Protein AF-A0A8X7W6S5-F1 (afdb_monomer)

Solvent-accessible surface area (backbone atoms only — not comparable to full-atom values): 7401 Å² total; per-residue (Å²): 131,60,66,70,57,55,51,52,24,64,80,51,64,41,43,76,78,40,69,29,37,73,50,60,40,46,71,66,42,70,30,70,90,62,14,36,78,82,77,59,77,89,57,44,72,48,87,76,80,59,53,75,67,54,53,55,50,46,64,55,48,68,74,62,67,79,35,72,63,44,44,52,52,38,60,79,68,63,66,50,74,62,42,35,36,37,37,31,34,31,34,35,89,93,38,85,45,76,49,82,41,82,48,77,71,94,60,88,60,92,83,71,83,80,81,76,80,78,80,129

Structure (mmCIF, N/CA/C/O backbone):
data_AF-A0A8X7W6S5-F1
#
_entry.id   AF-A0A8X7W6S5-F1
#
loop_
_atom_site.group_PDB
_atom_site.id
_atom_site.type_symbol
_atom_site.label_atom_id
_atom_site.label_alt_id
_atom_site.label_comp_id
_atom_site.label_asym_id
_atom_site.label_entity_id
_atom_site.label_seq_id
_atom_site.pdbx_PDB_ins_code
_atom_site.Cartn_x
_atom_site.Cartn_y
_atom_site.Cartn_z
_atom_site.occupancy
_atom_site.B_iso_or_equiv
_atom_site.auth_seq_id
_atom_site.auth_comp_id
_atom_site.auth_asym_id
_atom_site.auth_atom_id
_atom_site.pdbx_PDB_model_num
ATOM 1 N N . MET A 1 1 ? 12.569 -7.393 1.521 1.00 79.12 1 MET A N 1
ATOM 2 C CA . MET A 1 1 ? 11.284 -7.841 0.936 1.00 79.12 1 MET A CA 1
ATOM 3 C C . MET A 1 1 ? 11.068 -9.311 1.281 1.00 79.12 1 MET A C 1
ATOM 5 O O . MET A 1 1 ? 12.072 -10.010 1.368 1.00 79.12 1 MET A O 1
ATOM 9 N N . PRO A 1 2 ? 9.835 -9.771 1.558 1.00 85.81 2 PRO A N 1
ATOM 10 C CA . PRO A 1 2 ? 9.567 -11.179 1.866 1.00 85.81 2 PRO A CA 1
ATOM 11 C C . PRO A 1 2 ? 9.912 -12.111 0.702 1.00 85.81 2 PRO A C 1
ATOM 13 O O . PRO A 1 2 ? 9.805 -11.710 -0.455 1.00 85.81 2 PRO A O 1
ATOM 16 N N . TYR A 1 3 ? 10.254 -13.363 1.012 1.00 89.62 3 TYR A N 1
ATOM 17 C CA . TYR A 1 3 ? 10.613 -14.365 0.004 1.00 89.62 3 TYR A CA 1
ATOM 18 C C . TYR A 1 3 ? 9.493 -14.613 -1.015 1.00 89.62 3 TYR A C 1
ATOM 20 O O . TYR A 1 3 ? 9.754 -14.629 -2.212 1.00 89.62 3 TYR A O 1
ATOM 28 N N . TRP A 1 4 ? 8.236 -14.717 -0.565 1.00 90.50 4 TRP A N 1
ATOM 29 C CA . TRP A 1 4 ? 7.098 -14.925 -1.467 1.00 90.50 4 TRP A CA 1
ATOM 30 C C . TRP A 1 4 ? 6.954 -13.799 -2.500 1.00 90.50 4 TRP A C 1
ATOM 32 O O . TRP A 1 4 ? 6.572 -14.058 -3.636 1.00 90.50 4 TRP A O 1
ATOM 42 N N . LEU A 1 5 ? 7.280 -12.557 -2.120 1.00 89.31 5 LEU A N 1
ATOM 43 C CA . LEU A 1 5 ? 7.189 -11.408 -3.016 1.00 89.31 5 LEU A CA 1
ATOM 44 C C . LEU A 1 5 ? 8.334 -11.429 -4.031 1.00 89.31 5 LEU A C 1
ATOM 46 O O . LEU A 1 5 ? 8.105 -11.151 -5.202 1.00 89.31 5 LEU A O 1
ATOM 50 N N . ASP A 1 6 ? 9.544 -11.798 -3.601 1.00 91.94 6 ASP A N 1
ATOM 51 C CA . ASP A 1 6 ? 10.674 -12.010 -4.514 1.00 91.94 6 ASP A CA 1
ATOM 52 C C . ASP A 1 6 ? 10.362 -13.111 -5.537 1.00 91.94 6 ASP A C 1
ATOM 54 O O . ASP A 1 6 ? 10.524 -12.898 -6.736 1.00 91.94 6 ASP A O 1
ATOM 58 N N . GLN A 1 7 ? 9.832 -14.248 -5.080 1.00 92.19 7 GLN A N 1
ATOM 59 C CA . GLN A 1 7 ? 9.442 -15.356 -5.950 1.00 92.19 7 GLN A CA 1
ATOM 60 C C . GLN A 1 7 ? 8.344 -14.939 -6.936 1.00 92.19 7 GLN A C 1
ATOM 62 O O . GLN A 1 7 ? 8.502 -15.118 -8.140 1.00 92.19 7 GLN A O 1
ATOM 67 N N . PHE A 1 8 ? 7.281 -14.289 -6.449 1.00 90.00 8 PHE A N 1
ATOM 68 C CA . PHE A 1 8 ? 6.205 -13.788 -7.304 1.00 90.00 8 PHE A CA 1
ATOM 69 C C . PHE A 1 8 ? 6.732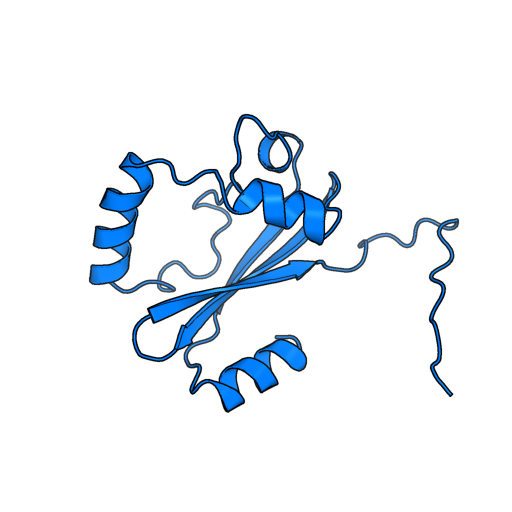 -12.845 -8.389 1.00 90.00 8 PHE A C 1
ATOM 71 O O . PHE A 1 8 ? 6.340 -12.954 -9.550 1.00 90.00 8 PHE A O 1
ATOM 78 N N . MET A 1 9 ? 7.635 -11.926 -8.035 1.00 92.56 9 MET A N 1
ATOM 79 C CA . MET A 1 9 ? 8.247 -11.033 -9.014 1.00 92.56 9 MET A CA 1
ATOM 80 C C . MET A 1 9 ? 9.090 -11.806 -10.028 1.00 92.56 9 MET A C 1
ATOM 82 O O . MET A 1 9 ? 8.968 -11.534 -11.215 1.00 92.56 9 MET A O 1
ATOM 86 N N . ARG A 1 10 ? 9.893 -12.795 -9.623 1.00 93.06 10 ARG A N 1
ATOM 87 C CA . ARG A 1 10 ? 10.666 -13.618 -10.574 1.00 93.06 10 ARG A CA 1
ATOM 88 C C . ARG A 1 10 ? 9.766 -14.327 -11.581 1.00 93.06 10 ARG A C 1
ATOM 90 O O . ARG A 1 10 ? 10.047 -14.281 -12.776 1.00 93.06 10 ARG A O 1
ATOM 97 N N . ASP A 1 11 ? 8.667 -14.897 -11.104 1.00 94.75 11 ASP A N 1
ATOM 98 C CA . ASP A 1 11 ? 7.726 -15.652 -11.935 1.00 94.75 11 ASP A CA 1
ATOM 99 C C . ASP A 1 11 ? 6.916 -14.746 -12.879 1.00 94.75 11 ASP A C 1
ATOM 101 O O . ASP A 1 11 ? 6.454 -15.192 -13.926 1.00 94.75 11 ASP A O 1
ATOM 105 N N . ASN A 1 12 ? 6.781 -13.459 -12.540 1.00 91.06 12 ASN A N 1
ATOM 106 C CA . ASN A 1 12 ? 5.996 -12.478 -13.295 1.00 91.06 12 ASN A CA 1
ATOM 107 C C . ASN A 1 12 ? 6.850 -11.367 -13.930 1.00 91.06 12 ASN A C 1
ATOM 109 O O . ASN A 1 12 ? 6.318 -10.309 -14.263 1.00 91.06 12 ASN A O 1
ATOM 113 N N . ILE A 1 13 ? 8.166 -11.562 -14.091 1.00 93.06 13 ILE A N 1
ATOM 114 C CA . ILE A 1 13 ? 9.082 -10.561 -14.686 1.00 93.06 13 ILE A CA 1
ATOM 115 C C . ILE A 1 13 ? 8.934 -9.187 -13.987 1.00 93.06 13 ILE A C 1
ATOM 117 O O . ILE A 1 13 ? 8.888 -8.119 -14.597 1.00 93.06 13 ILE A O 1
ATOM 121 N N . GLY A 1 14 ? 8.781 -9.234 -12.667 1.00 91.81 14 GLY A N 1
ATOM 122 C CA . GLY A 1 14 ? 8.650 -8.086 -11.790 1.00 91.81 14 GLY A CA 1
ATOM 123 C C . GLY A 1 14 ? 9.985 -7.370 -11.609 1.00 91.81 14 GLY A C 1
ATOM 124 O O . GLY A 1 14 ? 11.020 -8.000 -11.390 1.00 91.81 14 GLY A O 1
ATOM 125 N N . VAL A 1 15 ? 9.963 -6.042 -11.674 1.00 92.69 15 VAL A N 1
ATOM 126 C CA . VAL A 1 15 ? 11.140 -5.176 -11.562 1.00 92.69 15 VAL A CA 1
ATOM 127 C C . VAL A 1 15 ? 10.875 -3.992 -10.634 1.00 92.69 15 VAL A C 1
ATOM 129 O O . VAL A 1 15 ? 9.735 -3.589 -10.405 1.00 92.69 15 VAL A O 1
ATOM 132 N N . GLY A 1 16 ? 11.957 -3.415 -10.110 1.00 90.88 16 GLY A N 1
ATOM 133 C CA . GLY A 1 16 ? 11.914 -2.186 -9.316 1.00 90.88 16 GLY A CA 1
ATOM 134 C C . GLY A 1 16 ? 11.085 -2.260 -8.025 1.00 90.88 16 GLY A C 1
ATOM 135 O O . GLY A 1 16 ? 10.300 -1.339 -7.793 1.00 90.88 16 GLY A O 1
ATOM 136 N N . PRO A 1 17 ? 11.230 -3.299 -7.175 1.00 92.06 17 PRO A N 1
ATOM 137 C CA . PRO A 1 17 ? 10.531 -3.342 -5.898 1.00 92.06 17 PRO A CA 1
ATOM 138 C C . PRO A 1 17 ? 10.943 -2.168 -5.012 1.00 92.06 17 PRO A C 1
ATOM 140 O O . PRO A 1 17 ? 12.124 -1.965 -4.728 1.00 92.06 17 PRO A O 1
ATOM 143 N N . LYS A 1 18 ? 9.955 -1.422 -4.528 1.00 91.94 18 LYS A N 1
ATOM 144 C CA . LYS A 1 18 ? 10.139 -0.285 -3.624 1.00 91.94 18 LYS A CA 1
ATOM 145 C C . LYS A 1 18 ? 9.172 -0.410 -2.458 1.00 91.94 18 LYS A C 1
ATOM 147 O O . LYS A 1 18 ? 7.974 -0.587 -2.665 1.00 91.94 18 LYS A O 1
ATOM 152 N N . MET A 1 19 ? 9.677 -0.319 -1.230 1.00 91.12 19 MET A N 1
ATOM 153 C CA . MET A 1 19 ? 8.814 -0.156 -0.061 1.00 91.12 19 MET A CA 1
ATOM 154 C C . MET A 1 19 ? 8.352 1.295 -0.033 1.00 91.12 19 MET A C 1
ATOM 156 O O . MET A 1 19 ? 9.182 2.200 0.036 1.00 91.12 19 MET A O 1
ATOM 160 N N . ILE A 1 20 ? 7.044 1.513 -0.144 1.00 89.31 20 ILE A N 1
ATOM 161 C CA . ILE A 1 20 ? 6.487 2.860 -0.285 1.00 89.31 20 ILE A CA 1
ATOM 162 C C . ILE A 1 20 ? 5.910 3.382 1.020 1.00 89.31 20 ILE A C 1
ATOM 164 O O . ILE A 1 20 ? 6.053 4.571 1.276 1.00 89.31 20 ILE A O 1
ATOM 168 N N . ILE A 1 21 ? 5.303 2.529 1.851 1.00 89.69 21 ILE A N 1
ATOM 169 C CA . ILE A 1 21 ? 4.754 2.911 3.159 1.00 89.69 21 ILE A CA 1
ATOM 170 C C . ILE A 1 21 ? 4.941 1.769 4.156 1.00 89.69 21 ILE A C 1
ATOM 172 O O . ILE A 1 21 ? 4.667 0.610 3.847 1.00 89.69 21 ILE A O 1
ATOM 176 N N . GLU A 1 22 ? 5.317 2.127 5.379 1.00 90.81 22 GLU A N 1
ATOM 177 C CA . GLU A 1 22 ? 5.096 1.326 6.580 1.00 90.81 22 GLU A CA 1
ATOM 178 C C . GLU A 1 22 ? 4.228 2.152 7.535 1.00 90.81 22 GLU A C 1
ATOM 180 O O . GLU A 1 22 ? 4.565 3.298 7.840 1.00 90.81 22 GLU A O 1
ATOM 185 N N . LYS A 1 23 ? 3.078 1.618 7.958 1.00 88.88 23 LYS A N 1
ATOM 186 C CA . LYS A 1 23 ? 2.175 2.319 8.883 1.00 88.88 23 LYS A CA 1
ATOM 187 C C . LYS A 1 23 ? 1.343 1.354 9.716 1.00 88.88 23 LYS A C 1
ATOM 189 O O . LYS A 1 23 ? 1.076 0.233 9.290 1.00 88.88 23 LYS A O 1
ATOM 194 N N . SER A 1 24 ? 0.856 1.847 10.849 1.00 91.31 24 SER A N 1
ATOM 195 C CA . SER A 1 24 ? -0.232 1.216 11.595 1.00 91.31 24 SER A CA 1
ATOM 196 C C . SER A 1 24 ? -1.580 1.629 11.002 1.00 91.31 24 SER A C 1
ATOM 198 O O . SER A 1 24 ? -1.790 2.807 10.685 1.00 91.31 24 SER A O 1
ATOM 200 N N . LEU A 1 25 ? -2.496 0.676 10.846 1.00 90.94 25 LEU A N 1
ATOM 201 C CA . LEU A 1 25 ? -3.859 0.948 10.402 1.00 90.94 25 LEU A CA 1
ATOM 202 C C . LEU A 1 25 ? -4.620 1.754 11.455 1.00 90.94 25 LEU A C 1
ATOM 204 O O . LEU A 1 25 ? -4.538 1.487 12.655 1.00 90.94 25 LEU A O 1
ATOM 208 N N . THR A 1 26 ? -5.367 2.747 10.984 1.00 91.31 26 THR A N 1
ATOM 209 C CA . THR A 1 26 ? -6.230 3.596 11.814 1.00 91.31 26 THR A CA 1
ATOM 210 C C . THR A 1 26 ? -7.693 3.234 11.600 1.00 91.31 26 THR A C 1
ATOM 212 O O . THR A 1 26 ? -8.054 2.711 10.544 1.00 91.31 26 THR A O 1
ATOM 215 N N . ALA A 1 27 ? -8.569 3.617 12.531 1.00 90.19 27 ALA A N 1
ATOM 216 C CA . ALA A 1 27 ? -10.016 3.459 12.361 1.00 90.19 27 ALA A CA 1
ATOM 217 C C . ALA A 1 27 ? -10.553 4.019 11.024 1.00 90.19 27 ALA A C 1
ATOM 219 O O . ALA A 1 27 ? -11.530 3.512 10.480 1.00 90.19 27 ALA A O 1
ATOM 220 N N . THR A 1 28 ? -9.909 5.045 10.450 1.00 89.56 28 THR A N 1
ATOM 221 C CA . THR A 1 28 ? -10.329 5.611 9.157 1.00 89.56 28 THR A CA 1
ATOM 222 C C . THR A 1 28 ? -10.010 4.720 7.960 1.00 89.56 28 THR A C 1
ATOM 224 O O . THR A 1 28 ? -10.746 4.785 6.974 1.00 89.56 28 THR A O 1
ATOM 227 N N . ASP A 1 29 ? -8.961 3.897 8.058 1.00 87.50 29 ASP A N 1
ATOM 228 C CA . ASP A 1 29 ? -8.561 2.926 7.035 1.00 87.50 29 ASP A CA 1
ATOM 229 C C . ASP A 1 29 ? -9.487 1.700 7.036 1.00 87.50 29 ASP A C 1
ATOM 231 O O . ASP A 1 29 ? -9.678 1.075 6.002 1.00 87.50 29 ASP A O 1
ATOM 235 N N . LEU A 1 30 ? -10.087 1.368 8.181 1.00 88.44 30 LEU A N 1
ATOM 236 C CA . LEU A 1 30 ? -10.987 0.217 8.345 1.00 88.44 30 LEU A CA 1
ATOM 237 C C . LEU A 1 30 ? -12.466 0.585 8.181 1.00 88.44 30 LEU A C 1
ATOM 239 O O . LEU A 1 30 ? -13.339 -0.279 8.176 1.00 88.44 30 LEU A O 1
ATOM 243 N N . ASN A 1 31 ? -12.769 1.878 8.065 1.00 87.69 31 ASN A N 1
ATOM 244 C CA . ASN A 1 31 ? -14.135 2.343 7.907 1.00 87.69 31 ASN A CA 1
ATOM 245 C C . ASN A 1 31 ? -14.658 1.970 6.514 1.00 87.69 31 ASN A C 1
ATOM 247 O O . ASN A 1 31 ? -14.212 2.516 5.500 1.00 87.69 31 ASN A O 1
ATOM 251 N N . THR A 1 32 ? -15.656 1.090 6.478 1.00 82.81 32 THR A N 1
ATOM 252 C CA . THR A 1 32 ? -16.255 0.571 5.242 1.00 82.81 32 THR A CA 1
ATOM 253 C C . THR A 1 32 ? -16.881 1.657 4.368 1.00 82.81 32 THR A C 1
ATOM 255 O O . THR A 1 32 ? -16.874 1.522 3.144 1.00 82.81 32 THR A O 1
ATOM 258 N N . ASN A 1 33 ? -17.341 2.769 4.957 1.00 83.75 33 ASN A N 1
ATOM 259 C CA . ASN A 1 33 ? -17.842 3.925 4.207 1.00 83.75 33 ASN A CA 1
ATOM 260 C C . ASN A 1 33 ? -16.714 4.686 3.496 1.00 83.75 33 ASN A C 1
ATOM 262 O O . ASN A 1 33 ? -16.934 5.253 2.427 1.00 83.75 33 ASN A O 1
ATOM 266 N N . ASN A 1 34 ? -15.507 4.701 4.073 1.00 80.81 34 ASN A N 1
ATOM 267 C CA . ASN A 1 34 ? -14.341 5.316 3.441 1.00 80.81 34 ASN A CA 1
ATOM 268 C C . ASN A 1 34 ? -13.754 4.413 2.352 1.00 80.81 34 ASN A C 1
ATOM 270 O O . ASN A 1 34 ? -13.298 4.927 1.330 1.00 80.81 34 ASN A O 1
ATOM 274 N N . GLY A 1 35 ? -13.734 3.095 2.581 1.00 79.31 35 GLY A N 1
ATOM 275 C CA . GLY A 1 35 ? -13.331 2.094 1.591 1.00 79.31 35 GLY A CA 1
ATOM 276 C C . GLY A 1 35 ? -11.949 2.323 0.984 1.00 79.31 35 GLY A C 1
ATOM 277 O O . GLY A 1 35 ? -11.741 2.078 -0.205 1.00 79.31 35 GLY A O 1
ATOM 278 N N . ARG A 1 36 ? -11.007 2.859 1.768 1.00 86.19 36 ARG A N 1
ATOM 279 C CA . ARG A 1 36 ? -9.679 3.241 1.278 1.00 86.19 36 ARG A CA 1
ATOM 280 C C . ARG A 1 36 ? -8.601 3.090 2.342 1.00 86.19 36 ARG A C 1
ATOM 282 O O . ARG A 1 36 ? -8.820 3.425 3.502 1.00 86.19 36 ARG A O 1
ATOM 289 N N . LEU A 1 37 ? -7.403 2.728 1.892 1.00 85.94 37 LEU A N 1
ATOM 290 C CA . LEU A 1 37 ? -6.176 2.872 2.664 1.00 85.94 37 LEU A CA 1
ATOM 291 C C . LEU A 1 37 ? -5.634 4.299 2.515 1.00 85.94 37 LEU A C 1
ATOM 293 O O . LEU A 1 37 ? -5.345 4.761 1.408 1.00 85.94 37 LEU A O 1
ATOM 297 N N . SER A 1 38 ? -5.455 4.998 3.629 1.00 86.31 38 SER A N 1
ATOM 298 C CA . SER A 1 38 ? -4.856 6.330 3.654 1.00 86.31 38 SER A CA 1
ATOM 299 C C . SER A 1 38 ? -3.346 6.239 3.455 1.00 86.31 38 SER A C 1
ATOM 301 O O . SER A 1 38 ? -2.640 5.642 4.273 1.00 86.31 38 SER A O 1
ATOM 303 N N . MET A 1 39 ? -2.863 6.898 2.402 1.00 83.06 39 MET A N 1
ATOM 304 C CA . MET A 1 39 ? -1.449 7.009 2.037 1.00 83.06 39 MET A CA 1
ATOM 305 C C . MET A 1 39 ? -1.005 8.480 2.035 1.00 83.06 39 MET A C 1
ATOM 307 O O . MET A 1 39 ? -0.880 9.088 0.968 1.00 83.06 39 MET A O 1
ATOM 311 N N . PRO A 1 40 ? -0.832 9.111 3.210 1.00 77.50 40 PRO A N 1
ATOM 312 C CA . PRO A 1 40 ? -0.401 10.501 3.269 1.00 77.50 40 PRO A CA 1
ATOM 313 C C . PRO A 1 40 ? 1.012 10.639 2.691 1.00 77.50 40 PRO A C 1
ATOM 315 O O . PRO A 1 40 ? 1.907 9.851 2.990 1.00 77.50 40 PRO A O 1
ATOM 318 N N . SER A 1 41 ? 1.231 11.674 1.879 1.00 75.31 41 SER A N 1
ATOM 319 C CA . SER A 1 41 ? 2.490 11.889 1.147 1.00 75.31 41 SER A CA 1
ATOM 320 C C . SER A 1 41 ? 3.723 12.065 2.041 1.00 75.31 41 SER A C 1
ATOM 322 O O . SER A 1 41 ? 4.847 11.892 1.571 1.00 75.31 41 SER A O 1
ATOM 324 N N . SER A 1 42 ? 3.519 12.396 3.318 1.00 79.12 42 SER A N 1
ATOM 325 C CA . SER A 1 42 ? 4.557 12.477 4.348 1.00 79.12 42 SER A CA 1
ATOM 326 C C . SER A 1 42 ? 5.076 11.111 4.806 1.00 79.12 42 SER A C 1
ATOM 328 O O . SER A 1 42 ? 6.200 11.040 5.288 1.00 79.12 42 SER A O 1
ATOM 330 N N . GLN A 1 43 ? 4.287 10.044 4.651 1.00 80.38 43 GLN A N 1
ATOM 331 C CA . GLN A 1 43 ? 4.663 8.670 5.009 1.00 80.38 43 GLN A CA 1
ATOM 332 C C . GLN A 1 43 ? 5.222 7.880 3.819 1.00 80.38 43 GLN A C 1
ATOM 334 O O . GLN A 1 43 ? 5.650 6.741 3.990 1.00 80.38 43 GLN A O 1
ATOM 339 N N . ILE A 1 44 ? 5.216 8.471 2.619 1.00 84.06 44 ILE A N 1
ATOM 340 C CA . ILE A 1 44 ? 5.753 7.835 1.418 1.00 84.06 44 ILE A CA 1
ATOM 341 C C . ILE A 1 44 ? 7.279 7.912 1.446 1.00 84.06 44 ILE A C 1
ATOM 343 O O . ILE A 1 44 ? 7.850 9.003 1.364 1.00 84.06 44 ILE A O 1
ATOM 347 N N . VAL A 1 45 ? 7.917 6.747 1.529 1.00 83.44 45 VAL A N 1
ATOM 348 C CA . VAL A 1 45 ? 9.375 6.600 1.625 1.00 83.44 45 VAL A CA 1
ATOM 349 C C . VAL A 1 45 ? 10.049 6.857 0.277 1.00 83.44 45 VAL A C 1
ATOM 351 O O . VAL A 1 45 ? 11.014 7.612 0.2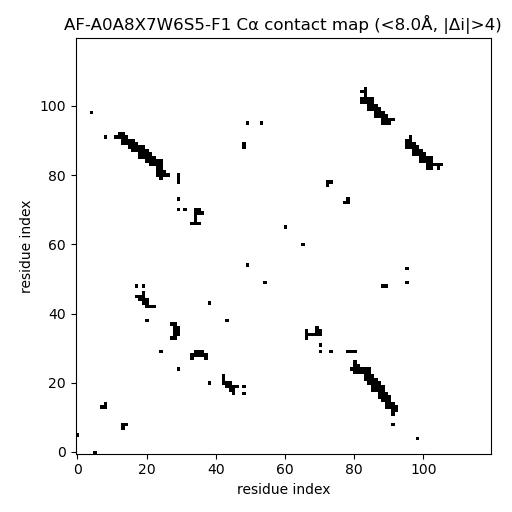05 1.00 83.44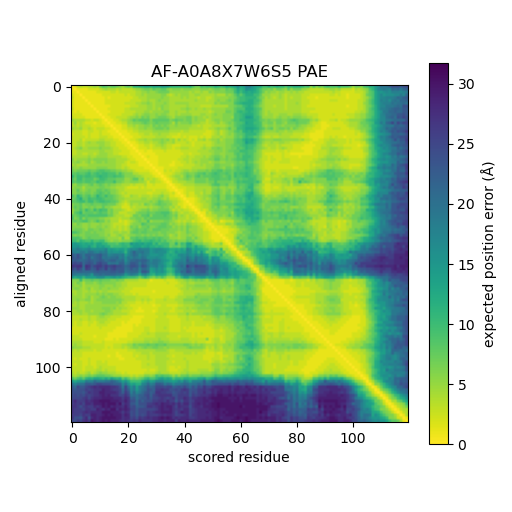 45 VAL A O 1
ATOM 354 N N . ASP A 1 46 ? 9.509 6.296 -0.805 1.00 80.94 46 ASP A N 1
ATOM 355 C CA . ASP A 1 46 ? 9.994 6.514 -2.171 1.00 80.94 46 ASP A CA 1
ATOM 356 C C . ASP A 1 46 ? 8.886 7.171 -2.999 1.00 80.94 46 ASP A C 1
ATOM 358 O O . ASP A 1 46 ? 7.845 6.565 -3.231 1.00 80.94 46 ASP A O 1
ATOM 362 N N . LYS A 1 47 ? 9.089 8.426 -3.423 1.00 78.69 47 LYS A N 1
ATOM 363 C CA . LYS A 1 47 ? 8.112 9.230 -4.194 1.00 78.69 47 LYS A CA 1
ATOM 364 C C . LYS A 1 47 ? 8.206 9.018 -5.711 1.00 78.69 47 LYS A C 1
ATOM 366 O O . LYS A 1 47 ? 7.338 9.481 -6.467 1.00 78.69 47 LYS A O 1
ATOM 371 N N . ASP A 1 48 ? 9.221 8.283 -6.146 1.00 84.31 48 ASP A N 1
ATOM 372 C CA . ASP A 1 48 ? 9.497 7.934 -7.538 1.00 84.31 48 ASP A CA 1
ATOM 373 C C . ASP A 1 48 ? 9.140 6.470 -7.813 1.00 84.31 48 ASP A C 1
ATOM 375 O O . ASP A 1 48 ? 9.702 5.813 -8.687 1.00 84.31 48 ASP A O 1
ATOM 379 N N . PHE A 1 49 ? 8.181 5.941 -7.054 1.00 84.00 49 PHE A N 1
ATOM 380 C CA . PHE A 1 49 ? 7.589 4.622 -7.259 1.00 84.00 49 PHE A CA 1
ATOM 381 C C . PHE A 1 49 ? 6.626 4.548 -8.453 1.00 84.00 49 PHE A C 1
ATOM 383 O O . PHE A 1 49 ? 6.199 3.463 -8.829 1.00 84.00 49 PHE A O 1
ATOM 390 N N . MET A 1 50 ? 6.280 5.694 -9.046 1.00 83.88 50 MET A N 1
ATOM 391 C CA . MET A 1 50 ? 5.370 5.792 -10.187 1.00 83.88 50 MET A CA 1
ATOM 392 C C . MET A 1 50 ? 6.000 6.557 -11.342 1.00 83.88 50 MET A C 1
ATOM 394 O O . MET A 1 50 ? 6.642 7.595 -11.130 1.00 83.88 50 MET A O 1
ATOM 398 N N . THR A 1 51 ? 5.705 6.125 -12.564 1.00 85.00 51 THR A N 1
ATOM 399 C CA . THR A 1 51 ? 6.027 6.875 -13.782 1.00 85.00 51 THR A CA 1
ATOM 400 C C . THR A 1 51 ? 5.153 8.128 -13.910 1.00 85.00 51 THR A C 1
ATOM 402 O O . THR A 1 51 ? 4.141 8.306 -13.220 1.00 85.00 51 THR A O 1
ATOM 405 N N . LYS A 1 52 ? 5.535 9.048 -14.802 1.00 82.81 52 LYS A N 1
ATOM 406 C CA . LYS A 1 52 ? 4.750 10.271 -15.048 1.00 82.81 52 LYS A CA 1
ATOM 407 C C . LYS A 1 52 ? 3.373 9.931 -15.622 1.00 82.81 52 LYS A C 1
ATOM 409 O O . LYS A 1 52 ? 2.386 10.580 -15.274 1.00 82.81 52 LYS A O 1
ATOM 414 N N . GLU A 1 53 ? 3.303 8.916 -16.471 1.00 82.06 53 GLU A N 1
ATOM 415 C CA . GLU A 1 53 ? 2.087 8.402 -17.098 1.00 82.06 53 GLU A CA 1
ATOM 416 C C . GLU A 1 53 ? 1.140 7.787 -16.057 1.00 82.06 53 GLU A C 1
ATOM 418 O O . GLU A 1 53 ? -0.065 8.060 -16.062 1.00 82.06 53 GLU A O 1
ATOM 423 N N . GLU A 1 54 ? 1.676 7.025 -15.104 1.00 82.50 54 GLU A N 1
ATOM 424 C CA . GLU A 1 54 ? 0.892 6.421 -14.023 1.00 82.50 54 GLU A CA 1
ATOM 425 C C . GLU A 1 54 ? 0.356 7.474 -13.052 1.00 82.50 54 GLU A C 1
ATOM 427 O O . GLU A 1 54 ? -0.811 7.418 -12.661 1.00 82.50 54 GLU A O 1
ATOM 432 N N . LYS A 1 55 ? 1.161 8.496 -12.723 1.00 78.38 55 LYS A N 1
ATOM 433 C CA . LYS A 1 55 ? 0.717 9.648 -11.916 1.00 78.38 55 LYS A CA 1
ATOM 434 C C . LYS A 1 55 ? -0.459 10.378 -12.582 1.00 78.38 55 LYS A C 1
ATOM 436 O O . LYS A 1 55 ? -1.414 10.757 -11.902 1.00 78.38 55 LYS A O 1
ATOM 441 N N . ARG A 1 56 ? -0.426 10.543 -13.912 1.00 74.75 56 ARG A N 1
ATOM 442 C CA . ARG A 1 56 ? -1.539 11.123 -14.694 1.00 74.75 56 ARG A CA 1
ATOM 443 C C . ARG A 1 56 ? -2.777 10.223 -14.697 1.00 74.75 56 ARG A C 1
ATOM 445 O O . ARG A 1 56 ? -3.892 10.723 -14.604 1.00 74.75 56 ARG A O 1
ATOM 452 N N . SER A 1 57 ? -2.591 8.909 -14.764 1.00 68.81 57 SER A N 1
ATOM 453 C CA . SER A 1 57 ? -3.700 7.946 -14.758 1.00 68.81 57 SER A CA 1
ATOM 454 C C . SER A 1 57 ? -4.374 7.853 -13.383 1.00 68.81 57 SER A C 1
ATOM 456 O O . SER A 1 57 ? -5.601 7.791 -13.297 1.00 68.81 57 SER A O 1
ATOM 458 N N . LEU A 1 58 ? -3.602 7.933 -12.293 1.00 66.81 58 LEU A N 1
ATOM 459 C CA . LEU A 1 58 ? -4.141 7.993 -10.932 1.00 66.81 58 LEU A CA 1
ATOM 460 C C . LEU A 1 58 ? -4.885 9.293 -10.636 1.00 66.81 58 LEU A C 1
ATOM 462 O O . LEU A 1 58 ? -5.892 9.249 -9.937 1.00 66.81 58 LEU A O 1
ATOM 466 N N . SER A 1 59 ? -4.441 10.443 -11.149 1.00 57.00 59 SER A N 1
ATOM 467 C CA . SER A 1 59 ? -5.186 11.694 -10.943 1.00 57.00 59 SER A CA 1
ATOM 468 C C . SER A 1 59 ? -6.557 11.665 -11.628 1.00 57.00 59 SER A C 1
ATOM 470 O O . SER A 1 59 ? -7.496 12.307 -11.155 1.00 57.00 59 SER A O 1
ATOM 472 N N . PHE A 1 60 ? -6.695 10.869 -12.693 1.00 43.03 60 PHE A N 1
ATOM 473 C CA . PHE A 1 60 ? -7.966 10.604 -13.357 1.00 43.03 60 PHE A CA 1
ATOM 474 C C . PHE A 1 60 ? -8.810 9.561 -12.602 1.00 43.03 60 PHE A C 1
ATOM 476 O O . PHE A 1 60 ? -9.988 9.795 -12.341 1.00 43.03 60 PHE A O 1
ATOM 483 N N . ALA A 1 61 ? -8.209 8.449 -12.163 1.00 49.22 61 ALA A N 1
ATOM 484 C CA . ALA A 1 61 ? -8.900 7.393 -11.414 1.00 49.22 61 ALA A CA 1
ATOM 485 C C . ALA A 1 61 ? -9.308 7.813 -9.988 1.00 49.22 61 ALA A C 1
ATOM 487 O O . ALA A 1 61 ? -10.374 7.426 -9.514 1.00 49.22 61 ALA A O 1
ATOM 488 N N . GLY A 1 62 ? -8.512 8.650 -9.318 1.00 46.75 62 GLY A N 1
ATOM 489 C CA . GLY A 1 62 ? -8.812 9.215 -7.998 1.00 46.75 62 GLY A CA 1
ATOM 490 C C . GLY A 1 62 ? -10.036 10.134 -7.994 1.00 46.75 62 GLY A C 1
ATOM 491 O O . GLY A 1 62 ? -10.646 10.333 -6.948 1.00 46.75 62 GLY A O 1
ATOM 492 N N . ARG A 1 63 ? -10.454 10.633 -9.166 1.00 46.22 63 ARG A N 1
ATOM 493 C CA . ARG A 1 63 ? -11.730 11.344 -9.351 1.00 46.22 63 ARG A CA 1
ATOM 494 C C . ARG A 1 63 ? -12.928 10.400 -9.507 1.00 46.22 63 ARG A C 1
ATOM 496 O O . ARG A 1 63 ? -14.057 10.848 -9.363 1.00 46.22 63 ARG A O 1
ATOM 503 N N . LEU A 1 64 ? -12.692 9.114 -9.783 1.00 37.50 64 LEU A N 1
ATOM 504 C CA . LEU A 1 64 ? -13.714 8.093 -10.050 1.00 37.50 64 LEU A CA 1
ATOM 505 C C . LEU A 1 64 ? -13.798 7.004 -8.961 1.00 37.50 64 LEU A C 1
ATOM 507 O O . LEU A 1 64 ? -14.363 5.940 -9.207 1.00 37.50 64 LEU A O 1
ATOM 511 N N . GLY A 1 65 ? -13.251 7.270 -7.767 1.00 42.16 65 GLY A N 1
ATOM 512 C CA . GLY A 1 65 ? -13.636 6.633 -6.498 1.00 42.16 65 GLY A CA 1
ATOM 513 C C . GLY A 1 65 ? -13.884 5.123 -6.542 1.00 42.16 65 GLY A C 1
ATOM 514 O O . GLY A 1 65 ? -14.978 4.667 -6.216 1.00 42.16 65 GLY A O 1
ATOM 515 N N . ARG A 1 66 ? -12.894 4.313 -6.932 1.00 50.59 66 ARG A N 1
ATOM 516 C CA . ARG A 1 66 ? -13.025 2.849 -6.839 1.00 50.59 66 ARG A CA 1
ATOM 517 C C . ARG A 1 66 ? -12.635 2.354 -5.445 1.00 50.59 66 ARG A C 1
ATOM 519 O O . ARG A 1 66 ? -11.601 1.726 -5.258 1.00 50.59 66 ARG A O 1
ATOM 526 N N . ASN A 1 67 ? -13.535 2.632 -4.502 1.00 53.56 67 ASN A N 1
ATOM 527 C CA . ASN A 1 67 ? -13.491 2.279 -3.075 1.00 53.56 67 ASN A CA 1
ATOM 528 C C . ASN A 1 67 ? -13.782 0.784 -2.796 1.00 53.56 67 ASN A C 1
ATOM 530 O O . ASN A 1 67 ? -13.701 0.319 -1.666 1.00 53.56 67 ASN A O 1
ATOM 534 N N . TYR A 1 68 ? -14.143 0.007 -3.824 1.00 52.62 68 TYR A N 1
ATOM 535 C CA . TYR A 1 68 ? -14.686 -1.346 -3.650 1.00 52.62 68 TYR A CA 1
ATOM 536 C C . TYR A 1 68 ? -13.642 -2.416 -3.303 1.00 52.62 68 TYR A C 1
ATOM 538 O O . TYR A 1 68 ? -13.990 -3.428 -2.709 1.00 52.62 68 TYR A O 1
ATOM 546 N N . ARG A 1 69 ? -12.365 -2.212 -3.658 1.00 74.38 69 ARG A N 1
ATOM 547 C CA . ARG A 1 69 ? -11.336 -3.254 -3.484 1.00 74.38 69 ARG A CA 1
ATOM 548 C C . ARG A 1 69 ? -10.720 -3.280 -2.088 1.00 74.38 69 ARG A C 1
ATOM 550 O O . ARG A 1 69 ? -10.236 -4.324 -1.682 1.00 74.38 69 ARG A O 1
ATOM 557 N N . TRP A 1 70 ? -10.701 -2.158 -1.365 1.00 84.31 70 TRP A N 1
ATOM 558 C CA . TRP A 1 70 ? -10.028 -2.112 -0.063 1.00 84.31 70 TRP A CA 1
ATOM 559 C C . TRP A 1 70 ? -10.837 -2.796 1.041 1.00 84.31 70 TRP A C 1
ATOM 561 O O . TRP A 1 70 ? -10.254 -3.531 1.825 1.00 84.31 70 TRP A O 1
ATOM 571 N N . ASN A 1 71 ? -12.165 -2.634 1.063 1.00 84.75 71 ASN A N 1
ATOM 572 C CA . ASN A 1 71 ? -13.010 -3.333 2.041 1.00 84.75 71 ASN A CA 1
ATOM 573 C C . ASN A 1 71 ? -12.864 -4.857 1.930 1.00 84.75 71 ASN A C 1
ATOM 575 O O . ASN A 1 71 ? -12.713 -5.521 2.944 1.00 84.75 71 ASN A O 1
ATOM 579 N N . GLN A 1 72 ? -12.799 -5.385 0.702 1.00 84.19 72 GLN A N 1
ATOM 580 C CA . GLN A 1 72 ? -12.535 -6.809 0.466 1.00 84.19 72 GLN A CA 1
ATOM 581 C C . GLN A 1 72 ? -11.184 -7.240 1.046 1.00 84.19 72 GLN A C 1
ATOM 583 O O . GLN A 1 72 ? -11.102 -8.266 1.698 1.00 84.19 72 GLN A O 1
ATOM 588 N N . VAL A 1 73 ? -10.134 -6.426 0.889 1.00 83.88 73 VAL A N 1
ATOM 589 C CA . VAL A 1 73 ? -8.821 -6.713 1.494 1.00 83.88 73 VAL A CA 1
ATOM 590 C C . VAL A 1 73 ? -8.887 -6.713 3.024 1.00 83.88 73 VAL A C 1
ATOM 592 O O . VAL A 1 73 ? -8.240 -7.543 3.652 1.00 83.88 73 VAL A O 1
ATOM 595 N N . VAL A 1 74 ? -9.651 -5.797 3.631 1.00 86.50 74 VAL A N 1
ATOM 596 C CA . VAL A 1 74 ? -9.854 -5.761 5.090 1.00 86.50 74 VAL A CA 1
ATOM 597 C C . VAL A 1 74 ? -10.549 -7.029 5.578 1.00 86.50 74 VAL A C 1
ATOM 599 O O . VAL A 1 74 ? -10.138 -7.574 6.597 1.00 86.50 74 VAL A O 1
ATOM 602 N N . GLU A 1 75 ? -11.557 -7.503 4.848 1.00 86.56 75 GLU A N 1
ATOM 603 C CA . GLU A 1 75 ? -12.295 -8.730 5.165 1.00 86.56 75 GLU A CA 1
ATOM 604 C C . GLU A 1 75 ? -11.431 -9.985 4.959 1.00 86.56 75 GLU A C 1
ATOM 606 O O . GLU A 1 75 ? -11.280 -10.769 5.890 1.00 86.56 75 GLU A O 1
ATOM 611 N N . ASP A 1 76 ? -10.801 -10.143 3.791 1.00 84.31 76 ASP A N 1
ATOM 612 C CA . ASP A 1 76 ? -10.012 -11.331 3.425 1.00 84.31 76 ASP A CA 1
ATOM 613 C C . ASP A 1 76 ? -8.770 -11.530 4.311 1.00 84.31 76 ASP A C 1
ATOM 615 O O . ASP A 1 76 ? -8.324 -12.657 4.526 1.00 84.31 76 ASP A O 1
ATOM 619 N N . VAL A 1 77 ? -8.174 -10.430 4.787 1.00 84.12 77 VAL A N 1
ATOM 620 C CA . VAL A 1 77 ? -6.959 -10.436 5.624 1.00 84.12 77 VAL A CA 1
ATOM 621 C C . VAL A 1 77 ? -7.296 -10.252 7.113 1.00 84.12 77 VAL A C 1
ATOM 623 O O . VAL A 1 77 ? -6.401 -10.312 7.950 1.00 84.12 77 VAL A O 1
ATOM 626 N N . GLU A 1 78 ? -8.573 -10.042 7.451 1.00 89.00 78 GLU A N 1
ATOM 627 C CA . GLU A 1 78 ? -9.063 -9.772 8.812 1.00 89.00 78 GLU A CA 1
ATOM 628 C C . GLU A 1 78 ? -8.316 -8.618 9.511 1.00 89.00 78 GLU A C 1
ATOM 630 O O . GLU A 1 78 ? -7.941 -8.709 10.683 1.00 89.00 78 GLU A O 1
ATOM 635 N N . LEU A 1 79 ? -8.089 -7.517 8.783 1.00 88.50 79 LEU A N 1
ATOM 636 C CA . LEU A 1 79 ? -7.300 -6.382 9.272 1.00 88.50 79 LEU A CA 1
ATOM 637 C C . LEU A 1 79 ? -7.964 -5.686 10.466 1.00 88.50 79 LEU A C 1
ATOM 639 O O . LEU A 1 79 ? -9.148 -5.342 10.443 1.00 88.50 79 LEU A O 1
ATOM 643 N N . GLN A 1 80 ? -7.161 -5.393 11.484 1.00 90.69 80 GLN A N 1
ATOM 644 C CA . GLN A 1 80 ? -7.573 -4.752 12.729 1.00 90.69 80 GLN A CA 1
ATOM 645 C C . GLN A 1 80 ? -6.873 -3.409 12.934 1.00 90.69 80 GLN A C 1
ATOM 647 O O . GLN A 1 80 ? -5.850 -3.078 12.328 1.00 90.69 80 GLN A O 1
ATOM 652 N N . GLU A 1 81 ? -7.447 -2.578 13.805 1.00 90.31 81 GLU A N 1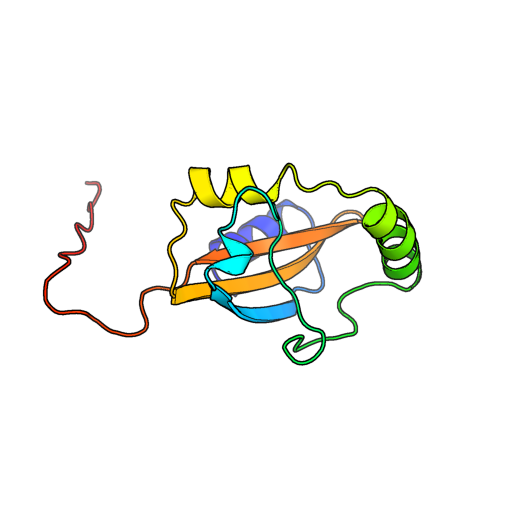
ATOM 653 C CA . GLU A 1 81 ? -6.818 -1.310 14.158 1.00 90.31 81 GLU A CA 1
ATOM 654 C C . GLU A 1 81 ? -5.482 -1.586 14.856 1.00 90.31 81 GLU A C 1
ATOM 656 O O . GLU A 1 81 ? -5.393 -2.477 15.700 1.00 90.31 81 GLU A O 1
ATOM 661 N N . LYS A 1 82 ? -4.457 -0.783 14.540 1.00 89.62 82 LYS A N 1
ATOM 662 C CA . LYS A 1 82 ? -3.063 -0.942 14.996 1.00 89.62 82 LYS A CA 1
ATOM 663 C C . LYS A 1 82 ? -2.292 -2.092 14.352 1.00 89.62 82 LYS A C 1
ATOM 665 O O . LYS A 1 82 ? -1.104 -2.225 14.651 1.00 89.62 82 LYS A O 1
ATOM 670 N N . ASP A 1 83 ? -2.894 -2.842 13.432 1.00 90.88 83 ASP A N 1
ATOM 671 C CA . ASP A 1 83 ? -2.125 -3.739 12.577 1.00 90.88 83 ASP A CA 1
ATOM 672 C C . ASP A 1 83 ? -1.081 -2.941 11.807 1.00 90.88 83 ASP A C 1
ATOM 674 O O . ASP A 1 83 ? -1.370 -1.902 11.203 1.00 90.88 83 ASP A O 1
ATOM 678 N N . ASN A 1 84 ? 0.156 -3.419 11.850 1.00 91.56 84 ASN A N 1
ATOM 679 C CA . ASN A 1 84 ? 1.251 -2.796 11.133 1.00 91.56 84 ASN A CA 1
ATOM 680 C C . ASN A 1 84 ? 1.331 -3.416 9.748 1.00 91.56 84 ASN A C 1
ATOM 682 O O . ASN A 1 84 ? 1.451 -4.629 9.610 1.00 91.56 84 ASN A O 1
ATOM 686 N N . ILE A 1 85 ? 1.296 -2.583 8.719 1.00 90.25 85 ILE A N 1
ATOM 687 C CA . ILE A 1 85 ? 1.403 -3.028 7.335 1.00 90.25 85 ILE A CA 1
ATOM 688 C C . ILE A 1 85 ? 2.642 -2.434 6.673 1.00 90.25 85 ILE A C 1
ATOM 690 O O . ILE A 1 85 ? 3.065 -1.317 6.980 1.00 90.25 85 ILE A O 1
ATOM 694 N N . ARG A 1 86 ? 3.182 -3.162 5.698 1.00 90.88 86 ARG A N 1
ATOM 695 C CA . ARG A 1 86 ? 4.061 -2.614 4.662 1.00 90.88 86 ARG A CA 1
ATOM 696 C C . ARG A 1 86 ? 3.372 -2.699 3.324 1.00 90.88 86 ARG A C 1
ATOM 698 O O . ARG A 1 86 ? 2.872 -3.755 2.946 1.00 90.88 86 ARG A O 1
ATOM 705 N N . LEU A 1 87 ? 3.433 -1.610 2.579 1.00 90.50 87 LEU A N 1
ATOM 706 C CA . LEU A 1 87 ? 3.031 -1.578 1.189 1.00 90.50 87 LEU A CA 1
ATOM 707 C C . LEU A 1 87 ? 4.274 -1.459 0.313 1.00 90.50 87 LEU A C 1
ATOM 709 O O . LEU A 1 87 ? 5.108 -0.569 0.502 1.00 90.50 87 LEU A O 1
ATOM 713 N N . TRP A 1 88 ? 4.389 -2.370 -0.643 1.00 91.00 88 TRP A N 1
ATOM 714 C CA . TRP A 1 88 ? 5.413 -2.351 -1.678 1.00 91.00 88 TRP A CA 1
ATOM 715 C C . TRP A 1 88 ? 4.784 -2.021 -3.019 1.00 91.00 88 TRP A C 1
ATOM 717 O O . TRP A 1 88 ? 3.651 -2.415 -3.283 1.00 91.00 88 TRP A O 1
ATOM 727 N N . SER A 1 89 ? 5.542 -1.349 -3.873 1.00 90.50 89 SER A N 1
ATOM 728 C CA . SER A 1 89 ? 5.256 -1.210 -5.294 1.00 90.50 89 SER A CA 1
ATOM 729 C C . SER A 1 89 ? 6.283 -1.966 -6.120 1.00 90.50 89 SER A C 1
ATOM 731 O O . SER A 1 89 ? 7.454 -2.021 -5.742 1.00 90.50 89 SER A O 1
ATOM 733 N N . PHE A 1 90 ? 5.871 -2.473 -7.269 1.00 91.06 90 PHE A N 1
ATOM 734 C CA . PHE A 1 90 ? 6.764 -3.013 -8.290 1.00 91.06 90 PHE A CA 1
ATOM 735 C C . PHE A 1 90 ? 6.084 -2.913 -9.653 1.00 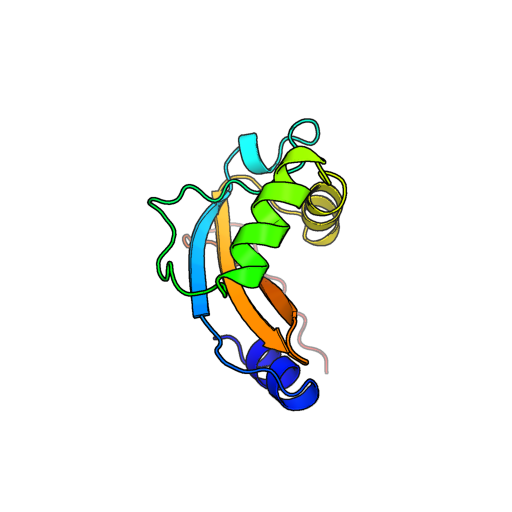91.06 90 PHE A C 1
ATOM 737 O O . PHE A 1 90 ? 4.864 -2.750 -9.731 1.00 91.06 90 PHE A O 1
ATOM 744 N N . HIS A 1 91 ? 6.858 -3.036 -10.724 1.00 92.19 91 HIS A N 1
ATOM 745 C CA . HIS A 1 91 ? 6.325 -3.071 -12.081 1.00 92.19 91 HIS A CA 1
ATOM 746 C C . HIS A 1 91 ? 6.433 -4.473 -12.653 1.00 92.19 91 HIS A C 1
ATOM 748 O O . HIS A 1 91 ? 7.441 -5.140 -12.464 1.00 92.19 91 HIS A O 1
ATOM 754 N N . SER A 1 92 ? 5.413 -4.912 -13.375 1.00 90.88 92 SER A N 1
ATOM 755 C CA . SER A 1 92 ? 5.440 -6.132 -14.184 1.00 90.88 92 SER A CA 1
ATOM 756 C C . SER A 1 92 ? 4.674 -5.842 -15.470 1.00 90.88 92 SER A C 1
ATOM 758 O O . SER A 1 92 ? 3.628 -5.193 -15.427 1.00 90.88 92 SER A O 1
ATOM 760 N N . ASP A 1 93 ? 5.231 -6.222 -16.622 1.00 89.88 93 ASP A N 1
ATOM 761 C CA . ASP A 1 93 ? 4.618 -5.974 -17.939 1.00 89.88 93 ASP A CA 1
ATOM 762 C C . ASP A 1 93 ? 4.173 -4.502 -18.144 1.00 89.88 93 ASP A C 1
ATOM 764 O O . ASP A 1 93 ? 3.065 -4.194 -18.581 1.00 89.88 93 ASP A O 1
ATOM 768 N N . GLY A 1 94 ? 5.019 -3.555 -17.715 1.00 85.50 94 GLY A N 1
ATOM 769 C CA . GLY A 1 94 ? 4.752 -2.115 -17.829 1.00 85.50 94 GLY A CA 1
ATOM 770 C C . GLY A 1 94 ? 3.608 -1.582 -16.954 1.00 85.50 94 GLY A C 1
ATOM 771 O O . GLY A 1 94 ? 3.202 -0.434 -17.131 1.00 85.50 94 GLY A O 1
ATOM 772 N N . LYS A 1 95 ? 3.081 -2.382 -16.019 1.00 87.19 95 LYS A N 1
ATOM 773 C CA . LYS A 1 95 ? 2.006 -1.998 -15.094 1.00 87.19 95 LYS A CA 1
ATOM 774 C C . LYS A 1 95 ? 2.527 -1.918 -13.666 1.00 87.19 95 LYS A C 1
ATOM 776 O O . LYS A 1 95 ? 3.282 -2.783 -13.231 1.00 87.19 95 LYS A O 1
ATOM 781 N N . LEU A 1 96 ? 2.074 -0.906 -12.932 1.00 87.56 96 LEU A N 1
ATOM 782 C CA . LEU A 1 96 ? 2.301 -0.771 -11.497 1.00 87.56 96 LEU A CA 1
ATOM 783 C C . LEU A 1 96 ? 1.430 -1.752 -10.704 1.00 87.56 96 LEU A C 1
ATOM 785 O O . LEU A 1 96 ? 0.203 -1.762 -10.832 1.00 87.56 96 LEU A O 1
ATOM 789 N N . PHE A 1 97 ? 2.070 -2.508 -9.823 1.00 87.25 97 PHE A N 1
ATOM 790 C CA . PHE A 1 97 ? 1.443 -3.396 -8.855 1.00 87.25 97 PHE A CA 1
ATOM 791 C C . PHE A 1 97 ? 1.773 -2.960 -7.433 1.00 87.25 97 PHE A C 1
ATOM 793 O O . PHE A 1 97 ? 2.807 -2.341 -7.176 1.00 87.25 97 PHE A O 1
ATOM 800 N N . PHE A 1 98 ? 0.894 -3.337 -6.506 1.00 88.69 98 PHE A N 1
ATOM 801 C CA . PHE A 1 98 ? 1.106 -3.162 -5.077 1.00 88.69 98 PHE A CA 1
ATOM 802 C C . PHE A 1 98 ? 1.042 -4.509 -4.366 1.00 88.69 98 PHE A C 1
ATOM 804 O O . PHE A 1 98 ? 0.181 -5.332 -4.673 1.00 88.69 98 PHE A O 1
ATOM 811 N N . ALA A 1 99 ? 1.925 -4.704 -3.392 1.00 89.19 99 ALA A N 1
ATOM 812 C CA . ALA A 1 99 ? 1.914 -5.851 -2.496 1.00 89.19 99 ALA A CA 1
ATOM 813 C C . ALA A 1 99 ? 1.747 -5.364 -1.055 1.00 89.19 99 ALA A C 1
ATOM 815 O O . ALA A 1 99 ? 2.571 -4.595 -0.552 1.00 89.19 99 ALA A O 1
ATOM 816 N N . LEU A 1 100 ? 0.668 -5.805 -0.408 1.00 88.56 100 LEU A N 1
ATOM 817 C CA . LEU A 1 100 ? 0.398 -5.547 1.001 1.00 88.56 100 LEU A CA 1
ATOM 818 C C . LEU A 1 100 ? 0.994 -6.679 1.840 1.00 88.56 100 LEU A C 1
ATOM 820 O O . LEU A 1 100 ? 0.786 -7.854 1.547 1.00 88.56 100 LEU A O 1
ATOM 824 N N . ILE A 1 101 ? 1.729 -6.323 2.884 1.00 90.12 101 ILE A N 1
ATOM 825 C CA . ILE A 1 101 ? 2.297 -7.260 3.850 1.00 90.12 101 ILE A CA 1
ATOM 826 C C . ILE A 1 101 ? 1.787 -6.861 5.226 1.00 90.12 101 ILE A C 1
ATOM 828 O O . ILE A 1 101 ? 2.087 -5.760 5.687 1.00 90.12 101 ILE A O 1
ATOM 832 N N . LEU A 1 102 ? 1.070 -7.764 5.888 1.00 90.06 102 LEU A N 1
ATOM 833 C CA . LEU A 1 102 ? 0.771 -7.648 7.310 1.00 90.06 102 LEU A CA 1
ATOM 834 C C . LEU A 1 102 ? 2.024 -8.028 8.108 1.00 90.06 102 LEU A C 1
ATOM 836 O O . LEU A 1 102 ? 2.611 -9.092 7.899 1.00 90.06 102 LEU A O 1
ATOM 840 N N . LEU A 1 103 ? 2.483 -7.126 8.969 1.00 88.75 103 LEU A N 1
ATOM 841 C CA . LEU A 1 103 ? 3.604 -7.364 9.867 1.00 88.75 103 LEU A CA 1
ATOM 842 C C . LEU A 1 103 ? 3.100 -8.013 11.157 1.00 88.75 103 LEU A C 1
ATOM 844 O O . LEU A 1 103 ? 2.000 -7.692 11.609 1.00 88.75 103 LEU A O 1
ATOM 848 N N . PRO A 1 104 ? 3.907 -8.883 11.787 1.00 83.75 104 PRO A N 1
ATOM 849 C CA . PRO A 1 104 ? 3.568 -9.393 13.104 1.00 83.75 104 PRO A CA 1
ATOM 850 C C . PRO A 1 104 ? 3.384 -8.229 14.092 1.00 83.75 104 PRO A C 1
ATOM 852 O O . PRO A 1 104 ? 4.027 -7.182 13.933 1.00 83.75 104 PRO A O 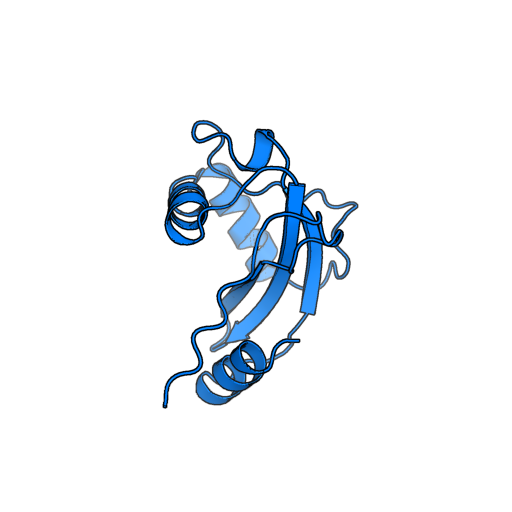1
ATOM 855 N N . PRO A 1 105 ? 2.544 -8.397 15.128 1.00 74.56 105 PRO A N 1
ATOM 856 C CA . PRO A 1 105 ? 2.376 -7.385 16.158 1.00 74.56 105 PRO A CA 1
ATOM 857 C C . PRO A 1 105 ? 3.741 -7.037 16.753 1.00 74.56 105 PRO A C 1
ATOM 859 O O . PRO A 1 105 ? 4.462 -7.914 17.229 1.00 74.56 105 PRO A O 1
ATOM 862 N N . SER A 1 106 ? 4.103 -5.753 16.743 1.00 59.12 106 SER A N 1
ATOM 863 C CA . SER A 1 106 ? 5.392 -5.284 17.276 1.00 59.12 106 SER A CA 1
ATOM 864 C C . SER A 1 106 ? 5.520 -5.501 18.790 1.00 59.12 106 SER A C 1
ATOM 866 O O . SER A 1 106 ? 6.597 -5.337 19.355 1.00 59.12 106 SER A O 1
ATOM 868 N N . THR A 1 107 ? 4.426 -5.885 19.450 1.00 49.78 107 THR A N 1
ATOM 869 C CA . THR A 1 107 ? 4.385 -6.320 20.837 1.00 49.78 107 THR A CA 1
ATOM 870 C C . THR A 1 107 ? 3.856 -7.748 20.897 1.00 49.78 107 THR A C 1
ATOM 872 O O . THR A 1 107 ? 2.693 -8.017 20.593 1.00 49.78 107 THR A O 1
ATOM 875 N N . VAL A 1 108 ? 4.699 -8.676 21.356 1.00 52.12 108 VAL A N 1
ATOM 876 C CA . VAL A 1 108 ? 4.211 -9.902 21.990 1.00 52.12 108 VAL A CA 1
ATOM 877 C C . VAL A 1 108 ? 3.321 -9.440 23.139 1.00 52.12 108 VAL A C 1
ATOM 879 O O . VAL A 1 108 ? 3.810 -9.003 24.176 1.00 52.12 108 VAL A O 1
ATOM 882 N N . THR A 1 109 ? 2.009 -9.452 22.931 1.00 41.81 109 THR A N 1
ATOM 883 C CA . THR A 1 109 ? 1.061 -9.388 24.038 1.00 41.81 109 THR A CA 1
ATOM 884 C C . THR A 1 109 ? 1.053 -10.800 24.614 1.00 41.81 109 THR A C 1
ATOM 886 O O . THR A 1 109 ? 0.640 -11.714 23.896 1.00 41.81 109 THR A O 1
ATOM 889 N N . PRO A 1 110 ? 1.550 -11.033 25.842 1.00 39.19 110 PRO A N 1
ATOM 890 C CA . PRO A 1 110 ? 1.495 -12.358 26.444 1.00 39.19 110 PRO A CA 1
ATOM 891 C C . PRO A 1 110 ? 0.014 -12.733 26.567 1.00 39.19 110 PRO A C 1
ATOM 893 O O . PRO A 1 110 ? -0.716 -12.091 27.317 1.00 39.19 110 PRO A O 1
ATOM 896 N N . GLY A 1 111 ? -0.454 -13.693 25.767 1.00 46.84 111 GLY A N 1
ATOM 897 C CA . GLY A 1 111 ? -1.843 -14.163 25.821 1.00 46.84 111 GLY A CA 1
ATOM 898 C C . GLY A 1 111 ? -2.514 -14.500 24.488 1.00 46.84 111 GLY A C 1
ATOM 899 O O . GLY A 1 111 ? -3.594 -15.077 24.512 1.00 46.84 111 GLY A O 1
ATOM 900 N N . ARG A 1 112 ? -1.914 -14.194 23.330 1.00 47.91 112 ARG A N 1
ATOM 901 C CA . ARG A 1 112 ? -2.355 -14.778 22.049 1.00 47.91 112 ARG A CA 1
ATOM 902 C C . ARG A 1 112 ? -1.349 -15.845 21.632 1.00 47.91 112 ARG A C 1
ATOM 904 O O . ARG A 1 112 ? -0.305 -15.525 21.076 1.00 47.91 112 ARG A O 1
ATOM 911 N N . GLU A 1 113 ? -1.634 -17.097 21.980 1.00 40.41 113 GLU A N 1
ATOM 912 C CA . GLU A 1 113 ? -0.871 -18.251 21.507 1.00 40.41 113 GLU A CA 1
ATOM 913 C C . GLU A 1 113 ? -0.925 -18.304 19.977 1.00 40.41 113 GLU A C 1
ATOM 915 O O . GLU A 1 113 ? -1.979 -18.491 19.369 1.00 40.41 113 GLU A O 1
ATOM 920 N N . THR A 1 114 ? 0.230 -18.118 19.345 1.00 38.00 114 THR A N 1
ATOM 921 C CA . THR A 1 114 ? 0.431 -18.432 17.935 1.00 38.00 114 THR A CA 1
ATOM 922 C C . THR A 1 114 ? 0.379 -19.949 17.793 1.00 38.00 114 THR A C 1
ATOM 924 O O . THR A 1 114 ? 1.350 -20.636 18.110 1.00 38.00 114 THR A O 1
ATOM 927 N N . VAL A 1 115 ? -0.743 -20.492 17.321 1.00 39.47 115 VAL A N 1
ATOM 928 C CA . VAL A 1 115 ? -0.791 -21.883 16.856 1.00 39.47 115 VAL A CA 1
ATOM 929 C C . VAL A 1 115 ? 0.013 -21.951 15.560 1.00 39.47 115 VAL A C 1
ATOM 931 O O . VAL A 1 115 ? -0.475 -21.608 14.484 1.00 39.47 115 VAL A O 1
ATOM 934 N N . ILE A 1 116 ? 1.278 -22.356 15.661 1.00 40.84 116 ILE A N 1
ATOM 935 C CA . ILE A 1 116 ? 2.069 -22.761 14.500 1.00 40.84 116 ILE A CA 1
ATOM 936 C C . ILE A 1 116 ? 1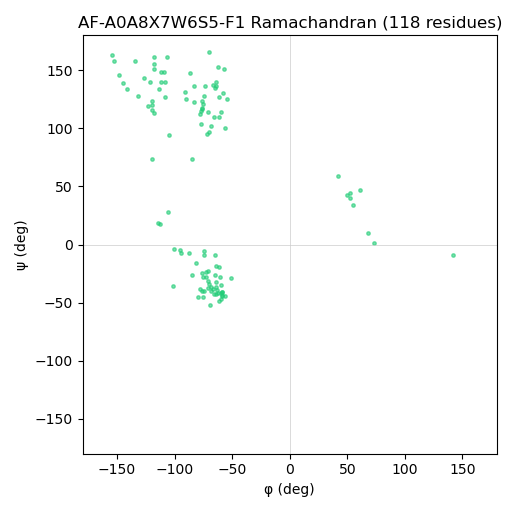.589 -24.166 14.138 1.00 40.84 116 ILE A C 1
ATOM 938 O O . ILE A 1 116 ? 1.905 -25.133 14.826 1.00 40.84 116 ILE A O 1
ATOM 942 N N . LEU A 1 117 ? 0.789 -24.281 13.078 1.00 32.81 117 LEU A N 1
ATOM 943 C CA . LEU A 1 117 ? 0.520 -25.578 12.466 1.00 32.81 117 LEU A CA 1
ATOM 944 C C . LEU A 1 117 ? 1.791 -26.024 11.734 1.00 32.81 117 LEU A C 1
ATOM 946 O O . LEU A 1 117 ? 2.017 -25.646 10.584 1.00 32.81 117 LEU A O 1
ATOM 950 N N . GLU A 1 118 ? 2.625 -26.823 12.397 1.00 38.28 118 GLU A N 1
ATOM 951 C CA . GLU A 1 118 ? 3.579 -27.675 11.691 1.00 38.28 118 GLU A CA 1
ATOM 952 C C . GLU A 1 118 ? 2.774 -28.708 10.894 1.00 38.28 118 GLU A C 1
ATOM 954 O O . GLU A 1 118 ? 2.121 -29.588 11.459 1.00 38.28 118 GLU A O 1
ATOM 959 N N . LYS A 1 119 ? 2.767 -28.578 9.564 1.00 37.00 119 LYS A N 1
ATOM 960 C CA . LYS A 1 119 ? 2.327 -29.669 8.695 1.00 37.00 119 LYS A CA 1
ATOM 961 C C . LYS A 1 119 ? 3.446 -30.702 8.633 1.00 37.00 119 LYS A C 1
ATOM 963 O O . LYS A 1 119 ? 4.541 -30.386 8.171 1.00 37.00 119 LYS A O 1
ATOM 968 N N . THR A 1 120 ? 3.136 -31.896 9.128 1.00 48.16 120 THR A N 1
ATOM 969 C CA . THR A 1 120 ? 3.891 -33.134 8.902 1.00 48.16 120 THR A CA 1
ATOM 970 C C . THR A 1 120 ? 3.796 -33.568 7.444 1.00 48.16 120 THR A C 1
ATOM 972 O O . THR A 1 120 ? 2.759 -33.263 6.806 1.00 48.16 120 THR A O 1
#

InterPro domains:
  IPR005508 B3 domain-containing protein At2g31720-like [PF03754] (1-58)
  IPR005508 B3 domain-containing protein At2g31720-like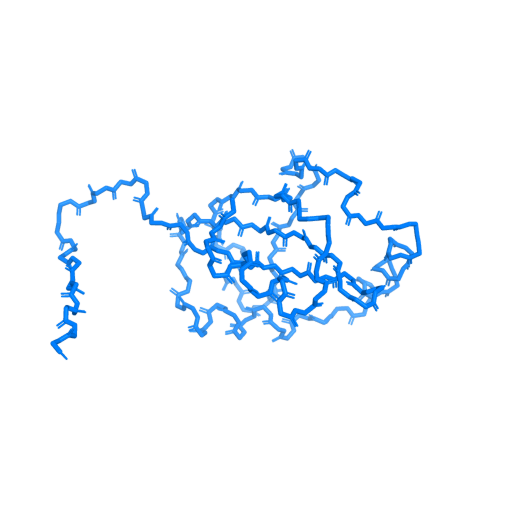 [PTHR31541] (1-58)
  IPR015300 DNA-binding pseudobarrel domain superfamily [SSF101936] (18-101)

Nearest PDB structures (foldseek):
  9j0v-assembly1_A  TM=4.095E-01  e=9.240E-02  Desulfobacula toluolica
  3vwk-assembly1_A  TM=3.617E-01  e=1.062E+00  Homo sapiens
  1wib-assembly1_A  TM=3.343E-01  e=6.775E-01  Mus musculus
  2kjp-assembly1_A  TM=2.972E-01  e=1.288E+00  Bacillus subtilis
  6z89-assemb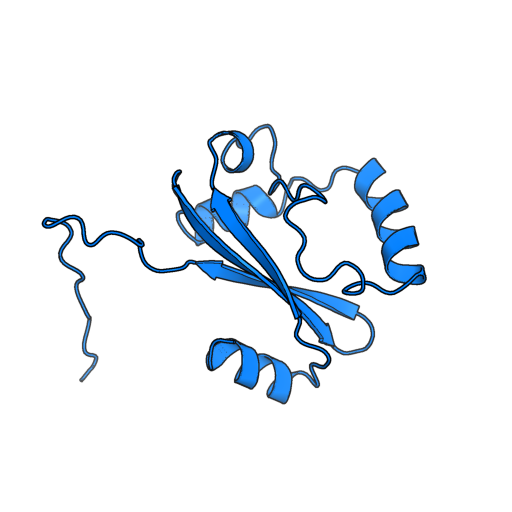ly1_A-2  TM=4.270E-01  e=9.446E+00  Homo sapiens

Radius of gyration: 16.19 Å; Cα contacts (8 Å, |Δi|>4): 144; chains: 1; bounding box: 30×46×44 Å

Secondary structure (DSSP, 8-state):
--HHHHHHHHHTT-EEEEEEEEEE--HHHH-TTT-S----TTS-S-TTSS-HHHHHHHHHHTTS--THHHHHHHHHTT--TT-EEEEEEEEETTEEEEEEEEPPPSS--TT---------

Organism: Brassica carinata (NCBI:txid52824)

Foldseek 3Di:
DDPVVVVVCVVQVKDDKDFFAKDFDAPLLQPLVNLHDDDPPVRTPDPPLDDPVVVVVCVVVVVVDPSPVSNVVCVVVVDDGRFIKIWMWIDGPNDIDIDIDTDDRPDPPPPDDDPDPDDD

Mean predicted aligned error: 9.36 Å

Sequence (120 aa):
MPYWLDQFMRDNIGVGPKMIIEKSLTATDLNTNNGRLSMPSSQIVDKDFMTKEEKRSLSFAGRLGRNYRWNQVVEDVELQEKDNIRLWSFHSDGKLFFALILLPPSTVTPGRETVILEKT

pLDDT: mean 77.94, std 17.73, range [32.81, 94.75]